Protein AF-A0A1H5TMD4-F1 (afdb_monomer_lite)

Secondary structure (DSSP, 8-state):
-----E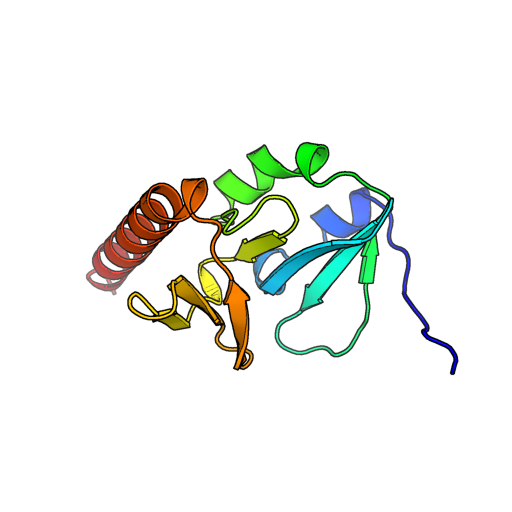EE-HHHHHHS-GGGEEEEEEETTEEEEEETTEEEEEEESS-HHHHHHHHHHTTEEEEETTEEEEGGGEEEEETTTTEEEETTS-EEEPPTTTHHHHHHHHHHHHHHHHHHHTT-

pLDDT: mean 84.67, std 14.91, range [35.91, 98.0]

Foldseek 3Di:
DDPDADEDEPVVVVVVPCLQWFKWFDDPQWTWTDGQPDPHTYIYRHDCVVCVVVVVVQQWDDLDPGMIGHLSQFPDQDPVQQWTQGVSRDTHHGDPVCSVVVVVSSVVVVVVVVVVVVVD

Radius of gyration: 14.8 Å; chains: 1; bounding box: 34×41×37 Å

InterPro domains:
  IPR007492 LytTR DNA-binding domain [PF04397] (18-103)
  IPR007492 LytTR DNA-binding domain [SM00850] (11-107)

Sequence (120 aa):
MNNNYTCISNEVLDELILHKVVFFKVNGHYLEVKLAMSDLKIKIRASLKTYKDRLIEKNFINPNQSIMINLLYVKEIDKVNKKVVMHTGDMIDISRDKYKEVLTQYIKYIGKYEESVDFI

Organism: NCBI:txid28051

Structure (mmCIF, N/CA/C/O backbone):
data_AF-A0A1H5TMD4-F1
#
_entry.id   AF-A0A1H5TMD4-F1
#
loop_
_atom_site.group_PDB
_atom_site.id
_atom_site.type_symbol
_atom_site.label_atom_id
_atom_site.label_alt_id
_atom_site.label_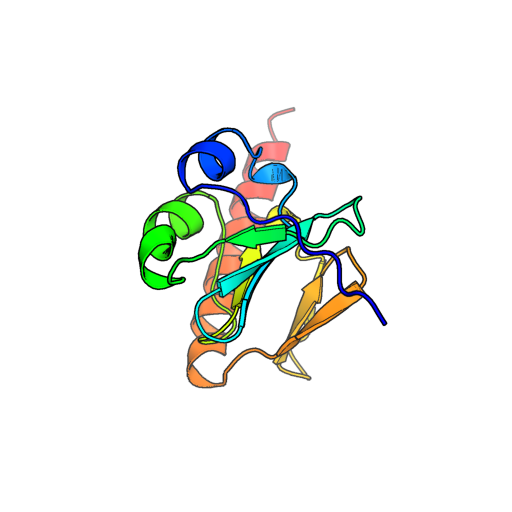comp_id
_atom_site.label_asym_id
_atom_site.label_entity_id
_atom_site.label_seq_id
_atom_site.pdbx_PDB_ins_code
_atom_site.Cartn_x
_atom_site.Cartn_y
_atom_site.Cartn_z
_atom_site.occupancy
_atom_site.B_iso_or_equiv
_atom_site.auth_seq_id
_atom_site.auth_comp_id
_atom_site.auth_asym_id
_atom_site.auth_atom_id
_atom_site.pdbx_PDB_model_num
ATOM 1 N N . MET A 1 1 ? 3.446 -20.000 -22.013 1.00 36.62 1 MET A N 1
ATOM 2 C CA . MET A 1 1 ? 2.570 -18.889 -21.579 1.00 36.62 1 MET A CA 1
ATOM 3 C C . MET A 1 1 ? 3.381 -17.603 -21.626 1.00 36.62 1 MET A C 1
ATOM 5 O O . MET A 1 1 ? 4.263 -17.429 -20.795 1.00 36.62 1 MET A O 1
ATOM 9 N N . ASN A 1 2 ? 3.150 -16.749 -22.626 1.00 35.91 2 ASN A N 1
ATOM 10 C CA . ASN A 1 2 ? 3.860 -15.475 -22.749 1.00 35.91 2 ASN A CA 1
ATOM 11 C C . ASN A 1 2 ? 3.273 -14.476 -21.749 1.00 35.91 2 ASN A C 1
ATOM 13 O O . ASN A 1 2 ? 2.192 -13.931 -21.956 1.00 35.91 2 ASN A O 1
ATOM 17 N N . ASN A 1 3 ? 3.970 -14.265 -20.634 1.00 43.09 3 ASN A N 1
ATOM 18 C CA . ASN A 1 3 ? 3.668 -13.168 -19.724 1.00 43.09 3 ASN A CA 1
ATOM 19 C C . ASN A 1 3 ? 4.203 -11.867 -20.340 1.00 43.09 3 ASN A C 1
ATOM 21 O O . ASN A 1 3 ? 5.312 -11.440 -20.023 1.00 43.09 3 ASN A O 1
ATOM 25 N N . ASN A 1 4 ? 3.432 -11.267 -21.245 1.00 56.31 4 ASN A N 1
ATOM 26 C CA . ASN A 1 4 ? 3.779 -9.994 -21.869 1.00 56.31 4 ASN A CA 1
ATOM 27 C C . ASN A 1 4 ? 3.639 -8.874 -20.828 1.00 56.31 4 ASN A C 1
ATOM 29 O O . ASN A 1 4 ? 2.534 -8.432 -20.523 1.00 56.31 4 ASN A O 1
ATOM 33 N N . TYR A 1 5 ? 4.762 -8.466 -20.243 1.00 58.94 5 TYR A N 1
ATOM 34 C CA . TYR A 1 5 ? 4.853 -7.262 -19.427 1.00 58.94 5 TYR A CA 1
ATOM 35 C C . TYR A 1 5 ? 5.302 -6.100 -20.306 1.00 58.94 5 TYR A C 1
ATOM 37 O O . TYR A 1 5 ? 6.224 -6.260 -21.107 1.00 58.94 5 TYR A O 1
ATOM 45 N N . THR A 1 6 ? 4.711 -4.927 -20.108 1.00 71.00 6 THR A N 1
ATOM 46 C CA . THR A 1 6 ? 5.245 -3.692 -20.685 1.00 71.00 6 THR A CA 1
ATOM 47 C C . THR A 1 6 ? 6.236 -3.095 -19.694 1.00 71.00 6 THR A C 1
ATOM 49 O O . THR A 1 6 ? 5.865 -2.717 -18.579 1.00 71.00 6 THR A O 1
ATOM 52 N N . CYS A 1 7 ? 7.507 -3.045 -20.090 1.00 68.94 7 CYS A N 1
ATOM 53 C CA . CYS A 1 7 ? 8.533 -2.306 -19.365 1.00 68.94 7 CYS A CA 1
ATOM 54 C C . CYS A 1 7 ? 8.395 -0.822 -19.702 1.00 68.94 7 CYS A C 1
ATOM 56 O O . CYS A 1 7 ? 8.451 -0.461 -20.875 1.00 68.94 7 CYS A O 1
ATOM 58 N N . ILE A 1 8 ? 8.233 0.025 -18.690 1.00 68.81 8 ILE A N 1
ATOM 59 C CA . ILE A 1 8 ? 8.185 1.484 -18.865 1.00 68.81 8 ILE A CA 1
ATOM 60 C C . ILE A 1 8 ? 9.380 2.145 -18.169 1.00 68.81 8 ILE A C 1
ATOM 62 O O . ILE A 1 8 ? 9.905 1.601 -17.191 1.00 68.81 8 ILE A O 1
ATOM 66 N N . SER A 1 9 ? 9.833 3.289 -18.699 1.00 66.50 9 SER A N 1
ATOM 67 C CA . SER A 1 9 ? 10.884 4.095 -18.070 1.00 66.50 9 SER A CA 1
ATOM 68 C C . SER A 1 9 ? 10.352 4.826 -16.836 1.00 66.50 9 SER A C 1
ATOM 70 O O . SER A 1 9 ? 9.144 4.902 -16.599 1.00 66.50 9 SER A O 1
ATOM 72 N N . ASN A 1 10 ? 11.274 5.373 -16.043 1.00 61.66 10 ASN A N 1
ATOM 73 C CA . ASN A 1 10 ? 10.929 6.132 -14.847 1.00 61.66 10 ASN A CA 1
ATOM 74 C C . ASN A 1 10 ? 10.180 7.432 -15.184 1.00 61.66 10 ASN A C 1
ATOM 76 O O . ASN A 1 10 ? 9.312 7.810 -14.404 1.00 61.66 10 ASN A O 1
ATOM 80 N N . GLU A 1 11 ? 10.460 8.078 -16.327 1.00 60.22 11 GLU A N 1
ATOM 81 C CA . GLU A 1 11 ? 9.756 9.308 -16.732 1.00 60.22 11 GLU A CA 1
ATOM 82 C C . GLU A 1 11 ? 8.277 9.044 -17.050 1.00 60.22 11 GLU A C 1
ATOM 84 O O . GLU A 1 11 ? 7.414 9.845 -16.711 1.00 60.22 11 GLU A O 1
ATOM 89 N N . VAL A 1 12 ? 7.955 7.879 -17.623 1.00 59.06 12 VAL A N 1
ATOM 90 C CA . VAL A 1 12 ? 6.568 7.513 -17.960 1.00 59.06 12 VAL A CA 1
ATOM 91 C C . VAL A 1 12 ? 5.712 7.322 -16.705 1.00 59.06 12 VAL A C 1
ATOM 93 O O . VAL A 1 12 ? 4.509 7.553 -16.758 1.00 59.06 12 VAL A O 1
ATOM 96 N N . LEU A 1 13 ? 6.297 6.946 -15.559 1.00 61.25 13 LEU A N 1
ATOM 97 C CA . LEU A 1 13 ? 5.557 6.863 -14.292 1.00 61.25 13 LEU A CA 1
ATOM 98 C C . LEU A 1 13 ? 5.035 8.234 -13.835 1.00 61.25 13 LEU A C 1
ATOM 100 O O . LEU A 1 13 ? 4.018 8.291 -13.147 1.00 61.25 13 LEU A O 1
ATOM 104 N N . ASP A 1 14 ? 5.703 9.322 -14.223 1.00 59.94 14 ASP A N 1
ATOM 105 C CA . ASP A 1 14 ? 5.310 10.684 -13.850 1.00 59.94 14 ASP A CA 1
ATOM 106 C C . ASP A 1 14 ? 4.079 11.148 -14.627 1.00 59.94 14 ASP A C 1
ATOM 108 O O . ASP A 1 14 ? 3.230 11.845 -14.071 1.00 59.94 14 ASP A O 1
ATOM 112 N N . GLU A 1 15 ? 3.936 10.680 -15.866 1.00 55.75 15 GLU A N 1
ATOM 113 C CA . GLU A 1 15 ? 2.731 10.844 -16.685 1.00 55.75 15 GLU A CA 1
ATOM 114 C C . GLU A 1 15 ? 1.648 9.809 -16.353 1.00 55.75 15 GLU A C 1
ATOM 116 O O . GLU A 1 15 ? 0.454 10.034 -16.584 1.00 55.75 15 GLU A O 1
ATOM 121 N N . LEU A 1 16 ? 2.044 8.663 -15.790 1.00 59.06 16 LEU A N 1
ATOM 122 C CA . LEU A 1 16 ? 1.128 7.632 -15.334 1.00 59.06 16 LEU A CA 1
ATOM 123 C C . LEU A 1 16 ? 0.370 8.189 -14.145 1.00 59.06 16 LEU A C 1
ATOM 125 O O . LEU A 1 16 ? 0.874 8.325 -13.034 1.00 59.06 16 LEU A O 1
ATOM 129 N N . ILE A 1 17 ? -0.868 8.560 -14.415 1.00 72.25 17 ILE A N 1
ATOM 130 C CA . ILE A 1 17 ? -1.650 9.331 -13.478 1.00 72.25 17 ILE A CA 1
ATOM 131 C C . ILE A 1 17 ? -1.860 8.471 -12.213 1.00 72.25 17 ILE A C 1
ATOM 133 O O . ILE A 1 17 ? -2.716 7.588 -12.214 1.00 72.25 17 ILE A O 1
ATOM 137 N N . LEU A 1 18 ? -1.078 8.710 -11.148 1.00 79.44 18 LEU A N 1
ATOM 138 C CA . LEU A 1 18 ? -0.970 7.868 -9.937 1.00 79.44 18 LEU A CA 1
ATOM 139 C C . LEU A 1 18 ? -2.324 7.488 -9.325 1.00 79.44 18 LEU A C 1
ATOM 141 O O . LEU A 1 18 ? -2.451 6.429 -8.718 1.00 79.44 18 LEU A O 1
ATOM 145 N N . HIS A 1 19 ? -3.353 8.306 -9.556 1.00 82.44 19 HIS A N 1
ATOM 146 C CA . HIS A 1 19 ? -4.735 7.999 -9.204 1.00 82.44 19 HIS A CA 1
ATOM 147 C C . HIS A 1 19 ? -5.285 6.699 -9.811 1.00 82.44 19 HIS A C 1
ATOM 149 O O . HIS A 1 19 ? -6.255 6.207 -9.274 1.00 82.44 19 HIS A O 1
ATOM 155 N N . LYS A 1 20 ? -4.702 6.137 -10.883 1.00 88.06 20 LYS A N 1
ATOM 156 C CA . LYS A 1 20 ? -5.093 4.843 -11.484 1.00 88.06 20 LYS A CA 1
ATOM 157 C C . LYS A 1 20 ? -4.354 3.653 -10.879 1.00 88.06 20 LYS A C 1
ATOM 159 O O . LYS A 1 20 ? -4.701 2.506 -11.174 1.00 88.06 20 LYS A O 1
ATOM 164 N N . VAL A 1 21 ? -3.307 3.912 -10.097 1.00 91.69 21 VAL A N 1
ATOM 165 C CA . VAL A 1 21 ? -2.466 2.875 -9.506 1.00 91.69 21 VAL A CA 1
ATOM 166 C C . VAL A 1 21 ? -3.075 2.419 -8.188 1.00 91.69 21 VAL A C 1
ATOM 168 O O . VAL A 1 21 ? -3.277 3.217 -7.275 1.00 91.69 21 VAL A O 1
ATOM 171 N N . VAL A 1 22 ? -3.321 1.114 -8.093 1.00 94.56 22 VAL A N 1
ATOM 172 C CA . VAL A 1 22 ? -3.877 0.447 -6.909 1.00 94.56 22 VAL A CA 1
ATOM 173 C C . VAL A 1 22 ? -2.760 0.094 -5.937 1.00 94.56 22 VAL A C 1
ATOM 175 O O . VAL A 1 22 ? -2.832 0.423 -4.756 1.00 94.56 22 VAL A O 1
ATOM 178 N N . PHE A 1 23 ? -1.709 -0.561 -6.430 1.00 94.88 23 PHE A N 1
ATOM 179 C CA . PHE A 1 23 ? -0.524 -0.869 -5.640 1.00 94.88 23 PHE A CA 1
ATOM 180 C C . PHE A 1 23 ? 0.712 -1.089 -6.516 1.00 94.88 23 PHE A C 1
ATOM 182 O O . PHE A 1 23 ? 0.621 -1.439 -7.696 1.00 94.88 23 PHE A O 1
ATOM 189 N N . PHE A 1 24 ? 1.872 -0.944 -5.886 1.00 93.62 24 PHE A N 1
ATOM 190 C CA . PHE A 1 24 ? 3.172 -1.389 -6.368 1.00 93.62 24 PHE A CA 1
ATOM 191 C C . PHE A 1 24 ? 3.603 -2.625 -5.583 1.00 93.62 24 PHE A C 1
ATOM 193 O O . PHE A 1 24 ? 3.496 -2.645 -4.355 1.00 93.62 24 PHE A O 1
ATOM 200 N N . LYS A 1 25 ? 4.134 -3.635 -6.271 1.00 93.81 25 LYS A N 1
ATOM 201 C CA . LYS A 1 25 ? 4.668 -4.859 -5.669 1.00 93.81 25 LYS A CA 1
ATOM 202 C C . LYS A 1 25 ? 6.092 -5.114 -6.145 1.00 93.81 25 LYS A C 1
ATOM 204 O O . LYS A 1 25 ? 6.365 -5.138 -7.339 1.00 93.81 25 LYS A O 1
ATOM 209 N N . VAL A 1 26 ? 6.999 -5.353 -5.210 1.00 92.75 26 VAL A N 1
ATOM 210 C CA . VAL A 1 26 ? 8.376 -5.756 -5.499 1.00 92.75 26 VAL A CA 1
ATOM 211 C C . VAL A 1 26 ? 8.387 -7.207 -5.971 1.00 92.75 26 VAL A C 1
ATOM 213 O O . VAL A 1 26 ? 7.895 -8.098 -5.275 1.00 92.75 26 VAL A O 1
ATOM 216 N N . ASN A 1 27 ? 8.983 -7.446 -7.136 1.00 89.75 27 ASN A N 1
ATOM 217 C CA . ASN A 1 27 ? 9.252 -8.772 -7.676 1.00 89.75 27 ASN A CA 1
ATOM 218 C C . ASN A 1 27 ? 10.664 -8.805 -8.286 1.00 89.75 27 ASN A C 1
ATOM 220 O O . ASN A 1 27 ? 10.894 -8.333 -9.403 1.00 89.75 27 ASN A O 1
ATOM 224 N N . GLY A 1 28 ? 11.631 -9.329 -7.528 1.00 87.06 28 GLY A N 1
ATOM 225 C CA . GLY A 1 28 ? 13.044 -9.313 -7.912 1.00 87.06 28 GLY A CA 1
ATOM 226 C C . GLY A 1 28 ? 13.568 -7.884 -8.086 1.00 87.06 28 GLY A C 1
ATOM 227 O O . GLY A 1 28 ? 13.476 -7.066 -7.175 1.00 87.06 28 GLY A O 1
ATOM 228 N N . HIS A 1 29 ? 14.098 -7.577 -9.271 1.00 85.25 29 HIS A N 1
ATOM 229 C CA . HIS A 1 29 ? 14.623 -6.250 -9.623 1.00 85.25 29 HIS A CA 1
ATOM 230 C C . HIS A 1 29 ? 13.577 -5.306 -10.242 1.00 85.25 29 HIS A C 1
ATOM 232 O O . HIS A 1 29 ? 13.943 -4.291 -10.839 1.00 85.25 29 HIS A O 1
ATOM 238 N N . TYR A 1 30 ? 12.292 -5.653 -10.137 1.00 88.81 30 TYR A N 1
ATOM 239 C CA . TYR A 1 30 ? 11.201 -4.910 -10.752 1.00 88.81 30 TYR A CA 1
ATOM 240 C C . TYR A 1 30 ? 10.117 -4.536 -9.741 1.00 88.81 30 TYR A C 1
ATOM 242 O O . TYR A 1 30 ? 9.834 -5.277 -8.797 1.00 88.81 30 TYR A O 1
ATOM 250 N N . LEU A 1 31 ? 9.463 -3.407 -9.999 1.00 89.81 31 LEU A N 1
ATOM 251 C CA . LEU A 1 31 ? 8.173 -3.051 -9.427 1.00 89.81 31 LEU A CA 1
ATOM 252 C C . LEU A 1 31 ? 7.080 -3.437 -10.417 1.00 89.81 31 LEU A C 1
ATOM 254 O O . LEU A 1 31 ? 7.040 -2.927 -11.535 1.00 89.81 31 LEU A O 1
ATOM 258 N N . GLU A 1 32 ? 6.204 -4.341 -10.006 1.00 91.50 32 GLU A N 1
ATOM 259 C CA . GLU A 1 32 ? 4.951 -4.630 -10.691 1.00 91.50 32 GLU A CA 1
ATOM 260 C C . GLU A 1 32 ? 3.897 -3.610 -10.256 1.00 91.50 32 GLU A C 1
ATOM 262 O O . GLU A 1 32 ? 3.725 -3.365 -9.060 1.00 91.50 32 GLU A O 1
ATOM 267 N N . VAL A 1 33 ? 3.194 -3.020 -11.221 1.00 91.12 33 VAL A N 1
ATOM 268 C CA . VAL A 1 33 ? 2.150 -2.017 -10.967 1.00 91.12 33 VAL A CA 1
ATOM 269 C C . VAL A 1 33 ? 0.788 -2.627 -11.270 1.00 91.12 33 VAL A C 1
ATOM 271 O O . VAL A 1 33 ? 0.559 -3.109 -12.382 1.00 91.12 33 VAL A O 1
ATOM 274 N N . LYS A 1 34 ? -0.125 -2.589 -10.297 1.00 91.25 34 LYS A N 1
ATOM 275 C CA . LYS A 1 34 ? -1.535 -2.942 -10.502 1.00 91.25 34 LYS A CA 1
ATOM 276 C C . LYS A 1 34 ? -2.345 -1.678 -10.762 1.00 91.25 34 LYS A C 1
ATOM 278 O O . LYS A 1 34 ? -2.277 -0.724 -9.987 1.00 91.25 34 LYS A O 1
ATOM 283 N N . LEU A 1 35 ? -3.132 -1.694 -11.833 1.00 90.56 35 LEU A N 1
ATOM 284 C CA . LEU A 1 35 ? -4.050 -0.618 -12.205 1.00 90.56 35 LEU A CA 1
ATOM 285 C C . LEU A 1 35 ? -5.499 -1.008 -11.891 1.00 90.56 35 LEU A C 1
ATOM 287 O O . LEU A 1 35 ? -5.852 -2.185 -11.944 1.00 90.56 35 LEU A O 1
ATOM 291 N N . ALA A 1 36 ? -6.339 -0.022 -11.578 1.00 86.56 36 ALA A N 1
ATOM 292 C CA . ALA A 1 36 ? -7.700 -0.256 -11.080 1.00 86.56 36 ALA A CA 1
ATOM 293 C C . ALA A 1 36 ? -8.678 -0.815 -12.122 1.00 86.56 36 ALA A C 1
ATOM 295 O O . ALA A 1 36 ? -9.635 -1.489 -11.766 1.00 86.56 36 ALA A O 1
ATOM 296 N N . MET A 1 37 ? -8.442 -0.533 -13.404 1.00 81.44 37 MET A N 1
ATOM 297 C CA . MET A 1 37 ? -9.356 -0.872 -14.506 1.00 81.44 37 MET A CA 1
ATOM 298 C C . MET A 1 37 ? -8.607 -1.448 -15.709 1.00 81.44 37 MET A C 1
ATOM 300 O O . MET A 1 37 ? -8.975 -1.226 -16.860 1.00 81.44 37 MET A O 1
ATOM 304 N N . SER A 1 38 ? -7.483 -2.117 -15.459 1.00 80.19 38 SER A N 1
ATOM 305 C CA . SER A 1 38 ? -6.672 -2.690 -16.523 1.00 80.19 38 SER A CA 1
ATOM 306 C C . SER A 1 38 ? -5.962 -3.947 -16.051 1.00 80.19 38 SER A C 1
ATOM 308 O O . SER A 1 38 ? -5.342 -3.963 -14.987 1.00 80.19 38 SER A O 1
ATOM 310 N N . ASP A 1 39 ? -6.001 -4.975 -16.894 1.00 80.88 39 ASP A N 1
ATOM 311 C CA . ASP A 1 39 ? -5.182 -6.179 -16.745 1.00 80.88 39 ASP A CA 1
ATOM 312 C C . ASP A 1 39 ? -3.784 -6.016 -17.354 1.00 80.88 39 ASP A C 1
ATOM 314 O O . ASP A 1 39 ? -2.994 -6.965 -17.385 1.00 80.88 39 ASP A O 1
ATOM 318 N N . LEU A 1 40 ? -3.454 -4.807 -17.826 1.00 82.44 40 LEU A N 1
ATOM 319 C CA . LEU A 1 40 ? -2.122 -4.488 -18.307 1.00 82.44 40 LEU A CA 1
ATOM 320 C C . LEU A 1 40 ? -1.104 -4.723 -17.191 1.00 82.44 40 LEU A C 1
ATOM 322 O O . LEU A 1 40 ? -1.146 -4.103 -16.127 1.00 82.44 40 LEU A O 1
ATOM 326 N N . LYS A 1 41 ? -0.149 -5.611 -17.465 1.00 79.00 41 LYS A N 1
ATOM 327 C CA . LYS A 1 41 ? 0.938 -5.912 -16.543 1.00 79.00 41 LYS A CA 1
ATOM 328 C C . LYS A 1 41 ? 2.102 -4.965 -16.807 1.00 79.00 41 LYS A C 1
ATOM 330 O O . LYS A 1 41 ? 2.870 -5.157 -17.749 1.00 79.00 41 LYS A O 1
ATOM 335 N N . ILE A 1 42 ? 2.245 -3.954 -15.958 1.00 86.75 42 ILE A N 1
ATOM 336 C CA . ILE A 1 42 ? 3.343 -2.988 -16.041 1.00 86.75 42 ILE A CA 1
ATOM 337 C C . ILE A 1 42 ? 4.471 -3.415 -15.103 1.00 86.75 42 ILE A C 1
ATOM 339 O O . ILE A 1 42 ? 4.225 -3.767 -13.945 1.00 86.75 42 ILE A O 1
ATOM 343 N N . LYS A 1 43 ? 5.708 -3.362 -15.604 1.00 86.50 43 LYS A N 1
ATOM 344 C CA . LYS A 1 43 ? 6.928 -3.534 -14.809 1.00 86.50 43 LYS A CA 1
ATOM 345 C C . LYS A 1 43 ? 7.850 -2.337 -14.959 1.00 86.50 43 LYS A C 1
ATOM 347 O O . LYS A 1 43 ? 8.076 -1.849 -16.061 1.00 86.50 43 LYS A O 1
ATOM 352 N N . ILE A 1 44 ? 8.435 -1.919 -13.845 1.00 86.19 44 ILE A N 1
ATO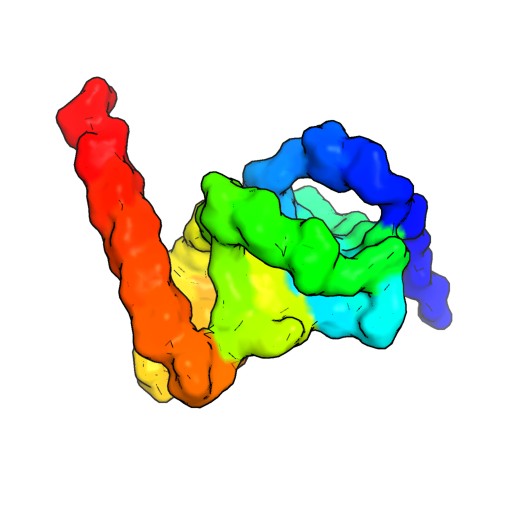M 353 C CA . ILE A 1 44 ? 9.414 -0.833 -13.787 1.00 86.19 44 ILE A CA 1
ATOM 354 C C . ILE A 1 44 ? 10.695 -1.400 -13.199 1.00 86.19 44 ILE A C 1
ATOM 356 O O . ILE A 1 44 ? 10.661 -2.025 -12.138 1.00 86.19 44 ILE A O 1
ATOM 360 N N . ARG A 1 45 ? 11.831 -1.212 -13.874 1.00 84.56 45 ARG A N 1
ATOM 361 C CA . ARG A 1 45 ? 13.135 -1.628 -13.342 1.00 84.56 45 ARG A CA 1
ATOM 362 C C . ARG A 1 45 ? 13.602 -0.610 -12.305 1.00 84.56 45 ARG A C 1
ATOM 364 O O . ARG A 1 45 ? 14.363 0.299 -12.616 1.00 84.56 45 ARG A O 1
ATOM 371 N N . ALA A 1 46 ? 13.133 -0.766 -11.075 1.00 81.56 46 ALA A N 1
ATOM 372 C CA . ALA A 1 46 ? 13.461 0.131 -9.982 1.00 81.56 46 ALA A CA 1
ATOM 373 C C . ALA A 1 46 ? 13.291 -0.539 -8.617 1.00 81.56 46 ALA A C 1
ATOM 375 O O . ALA A 1 46 ? 12.707 -1.616 -8.492 1.00 81.56 46 ALA A O 1
ATOM 376 N N . SER A 1 47 ? 13.795 0.130 -7.581 1.00 83.44 47 SER A N 1
ATOM 377 C CA . SER A 1 47 ? 13.556 -0.259 -6.194 1.00 83.44 47 SER A CA 1
ATOM 378 C C . SER A 1 47 ? 12.377 0.521 -5.616 1.00 83.44 47 SER A C 1
ATOM 380 O O . SER A 1 47 ? 12.189 1.696 -5.929 1.00 83.44 47 SER A O 1
ATOM 382 N N . LEU A 1 48 ? 11.623 -0.095 -4.705 1.00 83.50 48 LEU A N 1
ATOM 383 C CA . LEU A 1 48 ? 10.539 0.593 -3.993 1.00 83.50 48 LEU A CA 1
ATOM 384 C C . LEU A 1 48 ? 11.068 1.777 -3.174 1.00 83.50 48 LEU A C 1
ATOM 386 O O . LEU A 1 48 ? 10.402 2.798 -3.053 1.00 83.50 48 LEU A O 1
ATOM 390 N N . LYS A 1 49 ? 12.303 1.657 -2.664 1.00 82.81 49 LYS A N 1
ATOM 391 C CA . LYS A 1 49 ? 12.991 2.707 -1.907 1.00 82.81 49 LYS A CA 1
ATOM 392 C C . LYS A 1 49 ? 13.113 4.004 -2.710 1.00 82.81 49 LYS A C 1
ATOM 394 O O . LYS A 1 49 ? 12.953 5.068 -2.133 1.00 82.81 49 LYS A O 1
ATOM 399 N N . THR A 1 50 ? 13.342 3.909 -4.020 1.00 80.31 50 THR A N 1
ATOM 400 C CA . THR A 1 50 ? 13.483 5.068 -4.914 1.00 80.31 50 THR A CA 1
ATOM 401 C C . THR A 1 50 ? 12.214 5.921 -4.973 1.00 80.31 50 THR A C 1
ATOM 403 O O . THR A 1 50 ? 12.302 7.134 -5.104 1.00 80.31 50 THR A O 1
ATOM 406 N N . TYR A 1 51 ? 11.039 5.301 -4.850 1.00 79.69 51 TYR A N 1
ATOM 407 C CA . TYR A 1 51 ? 9.747 5.979 -4.998 1.00 79.69 51 TYR A CA 1
ATOM 408 C C . TYR A 1 51 ? 9.027 6.234 -3.682 1.00 79.69 51 TYR A C 1
ATOM 410 O O . TYR A 1 51 ? 8.005 6.914 -3.668 1.00 79.69 51 TYR A O 1
ATOM 418 N N . LYS A 1 52 ? 9.532 5.672 -2.584 1.00 84.44 52 LYS A N 1
ATOM 419 C CA . LYS A 1 52 ? 8.797 5.565 -1.329 1.00 84.44 52 LYS A CA 1
ATOM 420 C C . LYS A 1 52 ? 8.313 6.917 -0.812 1.00 84.44 52 LYS A C 1
ATOM 422 O O . LYS A 1 52 ? 7.125 7.054 -0.549 1.00 84.44 52 LYS A O 1
ATOM 427 N N . ASP A 1 53 ? 9.204 7.899 -0.712 1.00 85.69 53 ASP A N 1
ATOM 428 C CA . ASP A 1 53 ? 8.875 9.204 -0.126 1.00 85.69 53 ASP A CA 1
ATOM 429 C C . ASP A 1 53 ? 7.810 9.929 -0.958 1.00 85.69 53 ASP A C 1
ATOM 431 O O . ASP A 1 53 ? 6.772 10.337 -0.439 1.00 85.69 53 ASP A O 1
ATOM 435 N N . ARG A 1 54 ? 7.987 9.947 -2.283 1.00 84.50 54 ARG A N 1
ATOM 436 C CA . ARG A 1 54 ? 7.006 10.514 -3.214 1.00 84.50 54 ARG A CA 1
ATOM 437 C C . ARG A 1 54 ? 5.661 9.787 -3.175 1.00 84.50 54 ARG A C 1
ATOM 439 O O . ARG A 1 54 ? 4.615 10.416 -3.282 1.00 84.50 54 ARG A O 1
ATOM 446 N N . LEU A 1 55 ? 5.662 8.462 -3.058 1.00 88.69 55 LEU A N 1
ATOM 447 C CA . LEU A 1 55 ? 4.431 7.682 -2.962 1.00 88.69 55 LEU A CA 1
ATOM 448 C C . LEU A 1 55 ? 3.703 7.969 -1.638 1.00 88.69 55 LEU A C 1
ATOM 450 O O . LEU A 1 55 ? 2.483 8.130 -1.645 1.00 88.69 55 LEU A O 1
ATOM 454 N N . ILE A 1 56 ? 4.428 8.129 -0.528 1.00 89.19 56 ILE A N 1
ATOM 455 C CA . ILE A 1 56 ? 3.852 8.521 0.770 1.00 89.19 56 ILE A CA 1
ATOM 456 C C . ILE A 1 56 ? 3.149 9.879 0.676 1.00 89.19 56 ILE A C 1
ATOM 458 O O . ILE A 1 56 ? 2.013 10.013 1.133 1.00 89.19 56 ILE A O 1
ATOM 462 N N . GLU A 1 57 ? 3.762 10.865 0.018 1.00 87.06 57 GLU A N 1
ATOM 463 C CA . GLU A 1 57 ? 3.138 12.176 -0.237 1.00 87.06 57 GLU A CA 1
ATOM 464 C C . GLU A 1 57 ? 1.848 12.081 -1.066 1.00 87.06 57 GLU A C 1
ATOM 466 O O . GLU A 1 57 ? 0.997 12.970 -1.015 1.00 87.06 57 GLU A O 1
ATOM 471 N N . LYS A 1 58 ? 1.681 10.997 -1.828 1.00 88.00 58 LYS A N 1
ATOM 472 C CA . LYS A 1 58 ? 0.504 10.717 -2.660 1.00 88.00 58 LYS A CA 1
ATOM 473 C C . LYS A 1 58 ? -0.451 9.707 -2.020 1.00 88.00 58 LYS A C 1
ATOM 475 O O . LYS A 1 58 ? -1.228 9.078 -2.731 1.00 88.00 58 LYS A O 1
ATOM 480 N N . ASN A 1 59 ? -0.431 9.589 -0.691 1.00 91.69 59 ASN A N 1
ATOM 481 C CA . ASN A 1 59 ? -1.296 8.707 0.102 1.00 91.69 59 ASN A CA 1
ATOM 482 C C . ASN A 1 59 ? -1.090 7.209 -0.169 1.00 91.69 59 ASN A C 1
ATOM 484 O O . ASN A 1 59 ? -2.015 6.411 -0.006 1.00 91.69 59 ASN A O 1
ATOM 488 N N . PHE A 1 60 ? 0.120 6.805 -0.553 1.00 94.94 60 PHE A N 1
ATOM 489 C CA . PHE A 1 60 ? 0.484 5.395 -0.545 1.00 94.94 60 PHE A CA 1
ATOM 490 C C . PHE A 1 60 ? 1.109 4.998 0.788 1.00 94.94 60 PHE A C 1
ATOM 492 O O . PHE A 1 60 ? 1.865 5.759 1.390 1.00 94.94 60 PHE A O 1
ATOM 499 N N . ILE A 1 61 ? 0.849 3.767 1.218 1.00 96.06 61 ILE A N 1
ATOM 500 C CA . ILE A 1 61 ? 1.373 3.222 2.472 1.00 96.06 61 ILE A CA 1
ATOM 501 C C . ILE A 1 61 ? 1.936 1.816 2.279 1.00 96.06 61 ILE A C 1
ATOM 503 O O . ILE A 1 61 ? 1.583 1.113 1.333 1.00 96.06 61 ILE A O 1
ATOM 507 N N . ASN A 1 62 ? 2.815 1.388 3.184 1.00 95.56 62 ASN A N 1
ATOM 508 C CA . ASN A 1 62 ? 3.458 0.075 3.138 1.00 95.56 62 ASN A CA 1
ATOM 509 C C . ASN A 1 62 ? 2.832 -0.890 4.158 1.00 95.56 62 ASN A C 1
ATOM 511 O O . ASN A 1 62 ? 3.244 -0.873 5.320 1.00 95.56 62 ASN A O 1
ATOM 515 N N . PRO A 1 63 ? 1.909 -1.786 3.759 1.00 96.50 63 PRO A N 1
ATOM 516 C CA . PRO A 1 63 ? 1.440 -2.849 4.648 1.00 96.50 63 PRO A CA 1
ATOM 517 C C . PRO A 1 63 ? 2.533 -3.873 4.967 1.00 96.50 63 PRO A C 1
ATOM 519 O O . PRO A 1 63 ? 2.515 -4.495 6.025 1.00 96.50 63 PRO A O 1
ATOM 522 N N . ASN A 1 64 ? 3.513 -4.031 4.077 1.00 95.00 64 ASN A N 1
ATOM 523 C CA . ASN A 1 64 ? 4.677 -4.886 4.266 1.00 95.00 64 ASN A CA 1
ATOM 524 C C . ASN A 1 64 ? 5.881 -4.348 3.466 1.00 95.00 64 ASN A C 1
ATOM 526 O O . ASN A 1 64 ? 5.797 -3.323 2.786 1.00 95.00 64 ASN A O 1
ATOM 530 N N . GLN A 1 65 ? 7.020 -5.038 3.554 1.00 91.31 65 GLN A N 1
ATOM 531 C CA . GLN A 1 65 ? 8.274 -4.619 2.913 1.00 91.31 65 GLN A CA 1
ATOM 532 C C . GLN A 1 65 ? 8.248 -4.663 1.375 1.00 91.31 65 GLN A C 1
ATOM 534 O O . GLN A 1 65 ? 9.067 -4.014 0.728 1.00 91.31 65 GLN A O 1
ATOM 539 N N . SER A 1 66 ? 7.332 -5.435 0.788 1.00 93.25 66 SER A N 1
ATOM 540 C CA . SER A 1 66 ? 7.309 -5.733 -0.646 1.00 93.25 66 SER A CA 1
ATOM 541 C C . SER A 1 66 ? 6.153 -5.064 -1.380 1.00 93.25 66 SER A C 1
ATOM 543 O O . SER A 1 66 ? 6.058 -5.227 -2.592 1.00 93.25 66 SER A O 1
ATOM 545 N N . ILE A 1 67 ? 5.268 -4.342 -0.691 1.00 95.56 67 ILE A N 1
ATOM 546 C CA . ILE A 1 67 ? 4.069 -3.749 -1.289 1.00 95.56 67 ILE A CA 1
ATOM 547 C C . ILE A 1 67 ? 3.881 -2.313 -0.790 1.00 95.56 67 ILE A C 1
ATOM 549 O O . ILE A 1 67 ? 4.006 -2.046 0.406 1.00 95.56 67 ILE A O 1
ATOM 553 N N . MET A 1 68 ? 3.547 -1.405 -1.711 1.00 95.25 68 MET A N 1
ATOM 554 C CA . MET A 1 68 ? 2.941 -0.103 -1.414 1.00 95.25 68 MET A CA 1
ATOM 555 C C . MET A 1 68 ? 1.553 -0.035 -2.023 1.00 95.25 68 MET A C 1
ATOM 557 O O . MET A 1 68 ? 1.405 -0.235 -3.224 1.00 95.25 68 MET A O 1
ATOM 561 N N . ILE A 1 69 ? 0.553 0.277 -1.214 1.00 96.69 69 ILE A N 1
ATOM 562 C CA . ILE A 1 69 ? -0.845 0.381 -1.639 1.00 96.69 69 ILE A CA 1
ATOM 563 C C . ILE A 1 69 ? -1.275 1.838 -1.667 1.00 96.69 69 ILE A C 1
ATOM 565 O O . ILE A 1 69 ? -0.809 2.618 -0.844 1.00 96.69 69 ILE A O 1
ATOM 569 N N . ASN A 1 70 ? -2.175 2.187 -2.575 1.00 95.44 70 ASN A N 1
ATOM 570 C CA . ASN A 1 70 ? -2.824 3.488 -2.612 1.00 95.44 70 ASN A CA 1
ATOM 571 C C . ASN A 1 70 ? -4.055 3.480 -1.697 1.00 95.44 70 ASN A C 1
ATOM 573 O O . ASN A 1 70 ? -4.961 2.668 -1.902 1.00 95.44 70 ASN A O 1
ATOM 577 N N . LEU A 1 71 ? -4.109 4.391 -0.723 1.00 95.31 71 LEU A N 1
ATOM 578 C CA . LEU A 1 71 ? -5.234 4.497 0.211 1.00 95.31 71 LEU A CA 1
ATOM 579 C C . LEU A 1 71 ? -6.570 4.807 -0.477 1.00 95.31 71 LEU A C 1
ATOM 581 O O . LEU A 1 71 ? -7.600 4.366 0.021 1.00 95.31 71 LEU A O 1
ATOM 585 N N . LEU A 1 72 ? -6.552 5.451 -1.650 1.00 93.50 72 LEU A N 1
ATOM 586 C CA . LEU A 1 72 ? -7.749 5.698 -2.469 1.00 93.50 72 LEU A CA 1
ATOM 587 C C . LEU A 1 72 ? -8.491 4.408 -2.849 1.00 93.50 72 LEU A C 1
ATOM 589 O O . LEU A 1 72 ? -9.694 4.422 -3.079 1.00 93.50 72 LEU A O 1
ATOM 593 N N . TYR A 1 73 ? -7.766 3.293 -2.945 1.00 95.56 73 TYR A N 1
ATOM 594 C CA . TYR A 1 73 ? -8.316 2.005 -3.357 1.00 95.56 73 TYR A CA 1
ATOM 595 C C . TYR A 1 73 ? -8.523 1.036 -2.195 1.00 95.56 73 TYR A C 1
ATOM 597 O O . TYR A 1 73 ? -8.867 -0.125 -2.431 1.00 95.56 73 TYR A O 1
ATOM 605 N N . VAL A 1 74 ? -8.313 1.475 -0.955 1.00 96.69 74 VAL A N 1
ATOM 606 C CA . VAL A 1 74 ? -8.567 0.649 0.224 1.00 96.69 74 VAL A CA 1
ATOM 607 C C . VAL A 1 74 ? -10.048 0.707 0.554 1.00 96.69 74 VAL A C 1
ATOM 609 O O . VAL A 1 74 ? -10.579 1.770 0.851 1.00 96.69 74 VAL A O 1
ATOM 612 N N . LYS A 1 75 ? -10.694 -0.459 0.545 1.00 95.94 75 LYS A N 1
ATOM 613 C CA . LYS A 1 75 ? -12.081 -0.607 0.980 1.00 95.94 75 LYS A CA 1
ATOM 614 C C . LYS A 1 75 ? -12.166 -0.619 2.504 1.00 95.94 75 LYS A C 1
ATOM 616 O O . LYS A 1 75 ? -13.008 0.053 3.084 1.00 95.94 75 LYS A O 1
ATOM 621 N N . GLU A 1 76 ? -11.322 -1.427 3.144 1.00 96.44 76 GLU A N 1
ATOM 622 C CA . GLU A 1 76 ? -11.287 -1.577 4.598 1.00 96.44 76 GLU A CA 1
ATOM 623 C C . GLU A 1 76 ? -9.982 -2.230 5.078 1.00 96.44 76 GLU A C 1
ATOM 625 O O . GLU A 1 76 ? -9.230 -2.835 4.307 1.00 96.44 76 GLU A O 1
ATOM 630 N N . ILE A 1 77 ? -9.733 -2.135 6.386 1.00 97.38 77 ILE A N 1
ATOM 631 C CA . ILE A 1 77 ? -8.716 -2.930 7.079 1.00 97.38 77 ILE A CA 1
ATOM 632 C C . ILE A 1 77 ? -9.424 -4.010 7.893 1.00 97.38 77 ILE A C 1
ATOM 634 O O . ILE A 1 77 ? -10.104 -3.711 8.878 1.00 97.38 77 ILE A O 1
ATOM 638 N N . ASP A 1 78 ? -9.191 -5.269 7.532 1.00 96.69 78 ASP A N 1
ATOM 639 C CA . ASP A 1 78 ? -9.599 -6.421 8.328 1.00 96.69 78 ASP A CA 1
ATOM 640 C C . ASP A 1 78 ? -8.679 -6.536 9.549 1.00 96.69 78 ASP A C 1
ATOM 642 O O . ASP A 1 78 ? -7.533 -6.993 9.474 1.00 96.69 78 ASP A O 1
ATOM 646 N N . LYS A 1 79 ? -9.196 -6.099 10.699 1.00 93.94 79 LYS A N 1
ATOM 647 C CA . LYS A 1 79 ? -8.474 -6.095 11.978 1.00 93.94 79 LYS A CA 1
ATOM 648 C C . LYS A 1 79 ? -8.261 -7.500 12.547 1.00 93.94 79 LYS A C 1
ATOM 650 O O . LYS A 1 79 ? -7.314 -7.696 13.308 1.00 93.94 79 LYS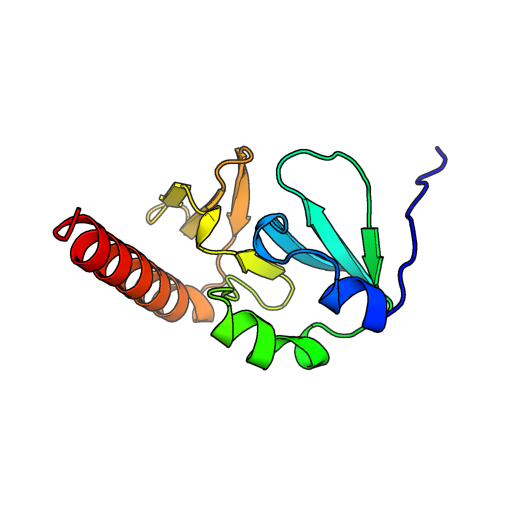 A O 1
ATOM 655 N N . VAL A 1 80 ? -9.119 -8.461 12.197 1.00 94.31 80 VAL A N 1
ATOM 656 C CA . VAL A 1 80 ? -9.063 -9.840 12.706 1.00 94.31 80 VAL A CA 1
ATOM 657 C C . VAL A 1 80 ? -7.954 -10.596 11.989 1.00 94.31 80 VAL A C 1
ATOM 659 O O . VAL A 1 80 ? -7.051 -11.134 12.630 1.00 94.31 80 VAL A O 1
ATOM 662 N N . ASN A 1 81 ? -7.969 -10.563 10.656 1.00 95.69 81 ASN A N 1
ATOM 663 C CA . ASN A 1 81 ? -6.991 -11.267 9.827 1.00 95.69 81 ASN A CA 1
ATOM 664 C C . ASN A 1 81 ? -5.739 -10.435 9.518 1.00 95.69 81 ASN A C 1
ATOM 666 O O . ASN A 1 81 ? -4.796 -10.955 8.925 1.00 95.69 81 ASN A O 1
ATOM 670 N N . LYS A 1 82 ? -5.708 -9.164 9.940 1.00 96.25 82 LYS A N 1
ATOM 671 C CA . LYS A 1 82 ? -4.606 -8.211 9.723 1.00 96.25 82 LYS A CA 1
ATOM 672 C C . LYS A 1 82 ? -4.287 -8.043 8.239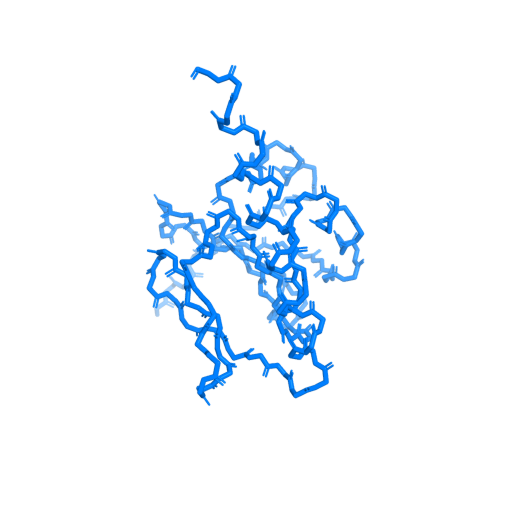 1.00 96.25 82 LYS A C 1
ATOM 674 O O . LYS A 1 82 ? -3.131 -8.141 7.822 1.00 96.25 82 LYS A O 1
ATOM 679 N N . LYS A 1 83 ? -5.327 -7.781 7.449 1.00 97.94 83 LYS A N 1
ATOM 680 C CA . LYS A 1 83 ? -5.225 -7.586 6.000 1.00 97.94 83 LYS A CA 1
ATOM 681 C C . LYS A 1 83 ? -5.800 -6.247 5.584 1.00 97.94 83 LYS A C 1
ATOM 683 O O . LYS A 1 83 ? -6.723 -5.734 6.209 1.00 97.94 83 LYS A O 1
ATOM 688 N N . VAL A 1 84 ? -5.274 -5.711 4.494 1.00 98.00 84 VAL A N 1
ATOM 689 C CA . VAL A 1 84 ? -5.941 -4.651 3.747 1.00 98.00 84 VAL A CA 1
ATOM 690 C C . VAL A 1 84 ? -6.799 -5.288 2.667 1.00 98.00 84 VAL A C 1
ATOM 692 O O . VAL A 1 84 ? -6.312 -6.138 1.918 1.00 98.00 84 VAL A O 1
ATOM 695 N N . VAL A 1 85 ? -8.058 -4.874 2.591 1.00 97.62 85 VAL A N 1
ATOM 696 C CA . VAL A 1 85 ? -8.996 -5.274 1.543 1.00 97.62 85 VAL A CA 1
ATOM 697 C C . VAL A 1 85 ? -9.100 -4.121 0.550 1.00 97.62 85 VAL A C 1
ATOM 699 O O . VAL A 1 85 ? -9.503 -3.014 0.910 1.00 97.62 85 VAL A O 1
ATOM 702 N N . MET A 1 86 ? -8.717 -4.366 -0.700 1.00 96.12 86 MET A N 1
ATOM 703 C CA . MET A 1 86 ? -8.769 -3.371 -1.775 1.00 96.12 86 MET A CA 1
ATOM 704 C C . MET A 1 86 ? -10.137 -3.391 -2.473 1.00 96.12 86 MET A C 1
ATOM 706 O O . MET A 1 86 ? -10.792 -4.432 -2.542 1.00 96.12 86 MET A O 1
ATOM 710 N N . HIS A 1 87 ? -10.555 -2.277 -3.079 1.00 94.50 87 HIS A N 1
ATOM 711 C CA . HIS A 1 87 ? -11.763 -2.212 -3.918 1.00 94.50 87 HIS A CA 1
ATOM 712 C C . HIS A 1 87 ? -11.708 -3.145 -5.138 1.00 94.50 87 HIS A C 1
ATOM 714 O O . HIS A 1 87 ? -12.748 -3.533 -5.661 1.00 94.50 87 HIS A O 1
ATOM 720 N N . THR A 1 88 ? -10.508 -3.548 -5.563 1.00 91.69 88 THR A N 1
ATOM 721 C CA . THR A 1 88 ? -10.291 -4.556 -6.612 1.00 91.69 88 THR A CA 1
ATOM 722 C C . THR A 1 88 ? -10.574 -5.991 -6.154 1.00 91.69 88 THR A C 1
ATOM 724 O O . THR A 1 88 ? -10.557 -6.899 -6.979 1.00 91.69 88 THR A O 1
ATOM 727 N N . GLY A 1 89 ? -10.803 -6.220 -4.855 1.00 92.62 89 GLY A N 1
ATOM 728 C CA . GLY A 1 89 ? -10.928 -7.549 -4.249 1.00 92.62 89 GLY A CA 1
ATOM 729 C C . GLY A 1 89 ? -9.596 -8.165 -3.805 1.00 92.62 89 GLY A C 1
ATOM 730 O O . GLY A 1 89 ? -9.598 -9.212 -3.159 1.00 92.62 89 GLY A O 1
ATOM 731 N N . ASP A 1 90 ? -8.461 -7.520 -4.101 1.00 94.44 90 ASP A N 1
ATOM 732 C CA . ASP A 1 90 ? -7.150 -7.961 -3.624 1.00 94.44 90 ASP A CA 1
ATOM 733 C C . ASP A 1 90 ? -7.071 -7.870 -2.090 1.00 94.44 90 ASP A C 1
ATOM 735 O O . ASP A 1 90 ? -7.436 -6.858 -1.486 1.00 94.44 90 ASP A O 1
ATOM 739 N N . MET A 1 91 ? -6.550 -8.926 -1.462 1.00 96.94 91 MET A N 1
ATOM 740 C CA . MET A 1 91 ? -6.294 -8.982 -0.022 1.00 96.94 91 MET A CA 1
ATOM 741 C C . MET A 1 91 ? -4.791 -8.993 0.234 1.00 96.94 91 MET A C 1
ATOM 743 O O . MET A 1 91 ? -4.081 -9.885 -0.233 1.00 96.94 91 MET A O 1
ATOM 747 N N . ILE A 1 92 ? -4.305 -8.006 0.983 1.00 97.50 92 ILE A N 1
ATOM 748 C CA . ILE A 1 92 ? -2.874 -7.787 1.206 1.00 97.50 92 ILE A CA 1
ATOM 749 C C . ILE A 1 92 ? -2.560 -7.939 2.690 1.00 97.50 92 ILE A C 1
ATOM 751 O O . ILE A 1 92 ? -3.082 -7.198 3.521 1.00 97.50 92 ILE A O 1
ATOM 755 N N . ASP A 1 93 ? -1.679 -8.882 3.020 1.00 97.69 93 ASP A N 1
ATOM 756 C CA . ASP A 1 93 ? -1.264 -9.118 4.401 1.00 97.69 93 ASP A CA 1
ATOM 757 C C . ASP A 1 93 ? -0.445 -7.939 4.946 1.00 97.69 93 ASP A C 1
ATOM 759 O O . ASP A 1 93 ? 0.449 -7.398 4.276 1.00 97.69 93 ASP A O 1
ATOM 763 N N . ILE A 1 94 ? -0.736 -7.571 6.194 1.00 97.94 94 ILE A N 1
ATOM 764 C CA . ILE A 1 94 ? -0.015 -6.537 6.927 1.00 97.94 94 ILE A CA 1
ATOM 765 C C . ILE A 1 94 ? 1.021 -7.208 7.828 1.00 97.94 94 ILE A C 1
ATOM 767 O O . ILE A 1 94 ? 0.688 -8.041 8.678 1.00 97.94 94 ILE A O 1
ATOM 771 N N . SER A 1 95 ? 2.288 -6.825 7.681 1.00 96.88 95 SER A N 1
ATOM 772 C CA . SER A 1 95 ? 3.344 -7.309 8.568 1.00 96.88 95 SER A CA 1
ATOM 773 C C . SER A 1 95 ? 3.080 -6.864 10.009 1.00 96.88 95 SER A C 1
ATOM 775 O O . SER A 1 95 ? 2.566 -5.774 10.268 1.00 96.88 95 SER A O 1
ATOM 777 N N . ARG A 1 96 ? 3.437 -7.715 10.980 1.00 95.31 96 ARG A N 1
ATOM 778 C CA . ARG A 1 96 ? 3.138 -7.483 12.407 1.00 95.31 96 ARG A CA 1
ATOM 779 C C . ARG A 1 96 ? 3.682 -6.146 12.918 1.00 95.31 96 ARG A C 1
ATOM 781 O O . ARG A 1 96 ? 2.996 -5.461 13.669 1.00 95.31 96 ARG A O 1
ATOM 788 N N . ASP A 1 97 ? 4.886 -5.786 12.493 1.00 96.25 97 ASP A N 1
ATOM 789 C CA . ASP A 1 97 ? 5.580 -4.533 12.805 1.00 96.25 97 ASP A CA 1
ATOM 790 C C . ASP A 1 97 ? 4.936 -3.306 12.137 1.00 96.25 97 ASP A 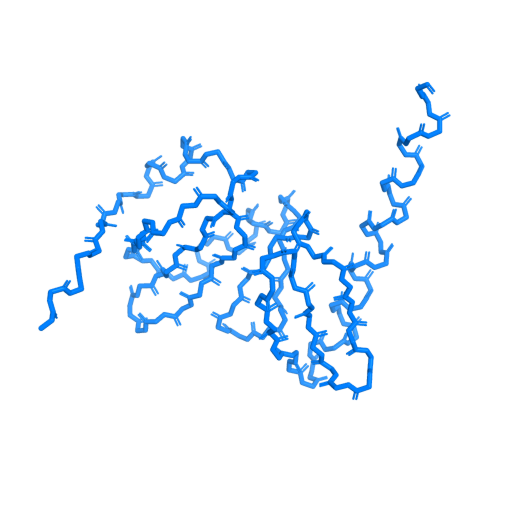C 1
ATOM 792 O O . ASP A 1 97 ? 5.028 -2.197 12.659 1.00 96.25 97 ASP A O 1
ATOM 796 N N . LYS A 1 98 ? 4.233 -3.503 11.018 1.00 95.94 98 LYS A N 1
ATOM 797 C CA . LYS A 1 98 ? 3.577 -2.446 10.235 1.00 95.94 98 LYS A CA 1
ATOM 798 C C . LYS A 1 98 ? 2.129 -2.187 10.627 1.00 95.94 98 LYS A C 1
ATOM 800 O O . LYS A 1 98 ? 1.603 -1.121 10.323 1.00 95.94 98 LYS A O 1
ATOM 805 N N . TYR A 1 99 ? 1.488 -3.110 11.339 1.00 96.31 99 TYR A N 1
ATOM 806 C CA . TYR A 1 99 ? 0.053 -3.043 11.626 1.00 96.31 99 TYR A CA 1
ATOM 807 C C . TYR A 1 99 ? -0.397 -1.723 12.268 1.00 96.31 99 TYR A C 1
ATOM 809 O O . TYR A 1 99 ? -1.340 -1.089 11.794 1.00 96.31 99 TYR A O 1
ATOM 817 N N . LYS A 1 100 ? 0.303 -1.269 13.315 1.00 96.06 100 LYS A N 1
ATOM 818 C CA . LYS A 1 100 ? -0.038 -0.016 14.009 1.00 96.06 100 LYS A CA 1
ATOM 819 C C . LYS A 1 100 ? 0.123 1.206 13.099 1.00 96.06 100 LYS A C 1
ATOM 821 O O . LYS A 1 100 ? -0.718 2.102 13.127 1.00 96.06 100 LYS A O 1
ATOM 826 N N . GLU A 1 101 ? 1.190 1.234 12.303 1.00 95.75 101 GLU A N 1
ATOM 827 C CA . GLU A 1 101 ? 1.480 2.313 11.353 1.00 95.75 101 GLU A CA 1
ATOM 828 C C . GLU A 1 101 ? 0.386 2.404 10.281 1.00 95.75 101 GLU A C 1
ATOM 830 O O . GLU A 1 101 ? -0.206 3.465 10.097 1.00 95.75 101 GLU A O 1
ATOM 835 N N . VAL A 1 102 ? 0.060 1.273 9.651 1.00 96.56 102 VAL A N 1
ATOM 836 C CA . VAL A 1 102 ? -0.959 1.161 8.596 1.00 96.56 102 VAL A CA 1
ATOM 837 C C . VAL A 1 102 ? -2.323 1.614 9.094 1.00 96.56 102 VAL A C 1
ATOM 839 O O . VAL A 1 102 ? -2.970 2.438 8.452 1.00 96.56 102 VAL A O 1
ATOM 842 N N . LEU A 1 103 ? -2.745 1.128 10.264 1.00 96.19 103 LEU A N 1
ATOM 843 C CA . LEU A 1 103 ? -4.033 1.499 10.842 1.00 96.19 103 LEU A CA 1
ATOM 844 C C . LEU A 1 103 ? -4.100 3.000 11.153 1.00 96.19 103 LEU A C 1
ATOM 846 O O . LEU A 1 103 ? -5.103 3.644 10.860 1.00 96.19 103 LEU A O 1
ATOM 850 N N . THR A 1 104 ? -3.022 3.567 11.699 1.00 95.50 104 THR A N 1
ATOM 851 C CA . THR A 1 104 ? -2.939 5.005 12.003 1.00 95.50 104 THR A CA 1
ATOM 852 C C . THR A 1 104 ? -3.029 5.848 10.731 1.00 95.50 104 THR A C 1
ATOM 854 O O . THR A 1 104 ? -3.767 6.830 10.690 1.00 95.50 104 THR A O 1
ATOM 857 N N . GLN A 1 105 ? -2.296 5.468 9.682 1.00 95.56 105 GLN A N 1
ATOM 858 C CA . GLN A 1 105 ? -2.300 6.186 8.406 1.00 95.56 105 GLN A CA 1
ATOM 859 C C . GLN A 1 105 ? -3.657 6.084 7.699 1.00 95.56 105 GLN A C 1
ATOM 861 O O . GLN A 1 105 ? -4.133 7.090 7.179 1.00 95.56 105 GLN A O 1
ATOM 866 N N . TYR A 1 106 ? -4.310 4.919 7.743 1.00 95.81 106 TYR A N 1
ATOM 867 C CA . TYR A 1 106 ? -5.653 4.727 7.193 1.00 95.81 106 TYR A CA 1
ATOM 868 C C . TYR A 1 106 ? -6.699 5.585 7.912 1.00 95.81 106 TYR A C 1
ATOM 870 O O . TYR A 1 106 ? -7.421 6.326 7.254 1.00 95.81 106 TYR A O 1
ATOM 878 N N . ILE A 1 107 ? -6.725 5.566 9.251 1.00 94.50 107 ILE A N 1
ATOM 879 C CA . ILE A 1 107 ? -7.649 6.397 10.046 1.00 94.50 107 ILE A CA 1
ATOM 880 C C . ILE A 1 107 ? -7.432 7.888 9.755 1.00 94.50 107 ILE A C 1
ATOM 882 O O . ILE A 1 107 ? -8.384 8.639 9.565 1.00 94.50 107 ILE A O 1
ATOM 886 N N . LYS A 1 108 ? -6.170 8.324 9.670 1.00 93.62 108 LYS A N 1
ATOM 887 C CA . LYS A 1 108 ? -5.840 9.710 9.319 1.00 93.62 108 LYS A CA 1
ATOM 888 C C . LYS A 1 108 ? -6.328 10.083 7.918 1.00 93.62 108 LYS A C 1
ATOM 890 O O . LYS A 1 108 ? -6.705 11.228 7.698 1.00 93.62 108 LYS A O 1
ATOM 895 N N . TYR A 1 109 ? -6.270 9.157 6.967 1.00 93.50 109 TYR A N 1
ATOM 896 C CA . TYR A 1 109 ? -6.716 9.398 5.600 1.00 93.50 109 TYR A CA 1
ATOM 897 C C . TYR A 1 109 ? -8.238 9.512 5.499 1.00 93.50 109 TYR A C 1
ATOM 899 O O . TYR A 1 109 ? -8.712 10.480 4.912 1.00 93.50 109 TYR A O 1
ATOM 907 N N . ILE A 1 110 ? -8.988 8.595 6.119 1.00 91.69 110 ILE A N 1
ATOM 908 C CA . ILE A 1 110 ? -10.459 8.655 6.110 1.00 91.69 110 ILE A CA 1
ATOM 909 C C . ILE A 1 110 ? -10.973 9.909 6.828 1.00 91.69 110 ILE A C 1
ATOM 911 O O . ILE A 1 110 ? -11.820 10.599 6.278 1.00 91.69 110 ILE A O 1
ATOM 915 N N . GLY A 1 111 ? -10.385 10.284 7.974 1.00 89.62 111 GLY A N 1
ATOM 916 C CA . GLY A 1 111 ? -10.801 11.484 8.710 1.00 89.62 111 GLY A CA 1
ATOM 917 C C . GLY A 1 111 ? -10.567 12.779 7.925 1.00 89.62 111 GLY A C 1
ATOM 918 O O . GLY A 1 111 ? -11.427 13.648 7.895 1.00 89.62 111 GLY A O 1
ATOM 919 N N . LYS A 1 112 ? -9.446 12.878 7.194 1.00 84.75 112 LYS A N 1
ATOM 920 C CA . LYS A 1 112 ? -9.203 14.001 6.270 1.00 84.75 112 LYS A CA 1
ATOM 921 C C . LYS A 1 112 ? -10.216 14.067 5.128 1.00 84.75 112 LYS A C 1
ATOM 923 O O . LYS A 1 112 ? -10.495 15.153 4.633 1.00 84.75 112 LYS A O 1
ATOM 928 N N . TYR A 1 113 ? -10.668 12.911 4.642 1.00 73.31 113 TYR A N 1
ATOM 929 C CA . TYR A 1 113 ? -11.608 12.851 3.530 1.00 73.31 113 TYR A CA 1
ATOM 930 C C . TYR A 1 113 ? -13.002 13.293 3.980 1.00 73.31 113 TYR A C 1
ATOM 932 O O . TYR A 1 113 ? -13.614 14.110 3.302 1.00 73.31 113 TYR A O 1
ATOM 940 N N . GLU A 1 114 ? -13.456 12.844 5.152 1.00 72.56 114 GLU A N 1
ATOM 941 C CA . GLU A 1 114 ? -14.737 13.259 5.743 1.00 72.56 114 GLU A CA 1
ATOM 942 C C . GLU A 1 114 ? -14.796 14.782 5.958 1.00 72.56 114 GLU A C 1
ATOM 944 O O . GLU A 1 114 ? -15.711 15.425 5.452 1.00 72.56 114 GLU A O 1
ATOM 949 N N . GLU A 1 115 ? -13.750 15.388 6.534 1.00 69.75 115 GLU A N 1
ATOM 950 C CA . GLU A 1 115 ? -13.649 16.852 6.702 1.00 69.75 115 GLU A CA 1
ATOM 951 C C . GLU A 1 115 ? -13.687 17.638 5.374 1.00 69.75 115 GLU A C 1
ATOM 953 O O . GLU A 1 115 ? -14.018 18.822 5.359 1.00 69.75 115 GLU A O 1
ATOM 958 N N . SER A 1 116 ? -13.325 17.010 4.249 1.00 61.69 116 SER A N 1
ATOM 959 C CA . SER A 1 116 ? -13.306 17.654 2.927 1.00 61.69 116 SER A CA 1
ATOM 960 C C . SER A 1 116 ? -14.620 17.541 2.148 1.00 61.69 116 SER A C 1
ATOM 962 O O . SER A 1 116 ? -14.807 18.272 1.176 1.00 61.69 116 SER A O 1
ATOM 964 N N . VAL A 1 117 ? -15.525 16.649 2.563 1.00 59.00 117 VAL A N 1
ATOM 965 C CA . VAL A 1 117 ? -16.851 16.465 1.946 1.00 59.00 117 VAL A CA 1
ATOM 966 C C . VAL A 1 117 ? -17.895 17.382 2.593 1.00 59.00 117 VAL A C 1
ATOM 968 O O . VAL A 1 117 ? -18.843 17.777 1.923 1.00 59.00 117 VAL A O 1
ATOM 971 N N . ASP A 1 118 ? -17.667 17.833 3.829 1.00 53.44 118 ASP A N 1
ATOM 972 C CA . ASP A 1 118 ? -18.545 18.769 4.553 1.00 53.44 118 ASP A CA 1
ATOM 973 C C . ASP A 1 118 ? -18.558 20.213 3.987 1.00 53.44 118 ASP A C 1
ATOM 975 O O . ASP A 1 118 ? -19.247 21.086 4.514 1.00 53.44 118 ASP A O 1
ATOM 979 N N . PHE A 1 119 ? -17.819 20.482 2.903 1.00 46.06 119 PHE A N 1
ATOM 980 C CA . PHE A 1 119 ? -17.738 21.791 2.236 1.00 46.06 119 PHE A CA 1
ATOM 981 C C . PHE A 1 119 ? -18.354 21.827 0.822 1.00 46.06 119 PHE A C 1
ATOM 983 O O . PHE A 1 119 ? -18.110 22.793 0.090 1.00 46.06 119 PHE A O 1
ATOM 990 N N . ILE A 1 120 ? -19.131 20.811 0.420 1.00 41.62 120 ILE A N 1
ATOM 991 C CA . ILE A 1 120 ? -19.821 20.752 -0.888 1.00 41.62 120 ILE A CA 1
ATOM 992 C C . ILE A 1 120 ? -21.338 20.808 -0.713 1.00 41.62 120 ILE A C 1
ATOM 994 O O . ILE A 1 120 ? -21.870 20.020 0.097 1.00 41.62 120 ILE A O 1
#